Protein AF-A0A150PR34-F1 (afdb_monomer_lite)

Sequence (91 aa):
MREHLEAEPSCVDTLTSLGAVLSDAGRHLEALMALRQAEGLGSSDANTYHNLAVAMMNTSERDKARGYFEKAARLRAGAGTLQAYFDPHGH

Structure (mmCIF, N/CA/C/O backbone):
data_AF-A0A150PR34-F1
#
_entry.id   AF-A0A150PR34-F1
#
loop_
_atom_site.group_PDB
_atom_site.id
_atom_site.type_symbol
_atom_site.label_atom_id
_atom_site.label_alt_id
_atom_site.label_comp_id
_atom_site.label_asym_id
_atom_site.label_entity_id
_atom_site.label_seq_id
_atom_site.pdbx_PDB_ins_code
_atom_site.Cartn_x
_atom_site.Cartn_y
_atom_site.Cartn_z
_atom_site.occupancy
_atom_site.B_iso_or_equiv
_atom_site.auth_seq_id
_atom_site.auth_comp_id
_atom_site.auth_asym_id
_atom_site.auth_atom_id
_atom_site.pdbx_PDB_model_num
ATOM 1 N N . MET A 1 1 ? -9.421 3.798 -27.456 1.00 37.94 1 MET A N 1
ATOM 2 C CA . MET A 1 1 ? -10.028 4.852 -26.620 1.00 37.94 1 MET A CA 1
ATOM 3 C C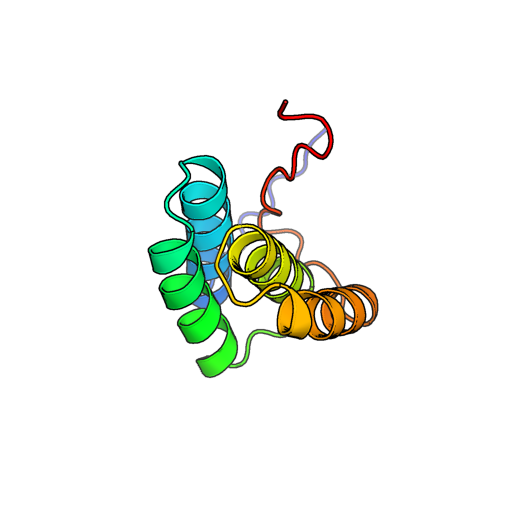 . MET A 1 1 ? -9.561 4.640 -25.191 1.00 37.94 1 MET A C 1
ATOM 5 O O . MET A 1 1 ? -9.977 3.669 -24.580 1.00 37.94 1 MET A O 1
ATOM 9 N N . ARG A 1 2 ? -8.608 5.443 -24.714 1.00 43.44 2 ARG A N 1
ATOM 10 C CA . ARG A 1 2 ? -8.232 5.512 -23.295 1.00 43.44 2 ARG A CA 1
ATOM 11 C C . ARG A 1 2 ? -8.039 6.992 -23.008 1.00 43.44 2 ARG A C 1
ATOM 13 O O . ARG A 1 2 ? -7.034 7.593 -23.381 1.00 43.44 2 ARG A O 1
ATOM 20 N N . GLU A 1 3 ? -9.143 7.576 -22.579 1.00 41.84 3 GLU A N 1
ATOM 21 C CA . GLU A 1 3 ? -9.284 8.964 -22.180 1.00 41.84 3 GLU A CA 1
ATOM 22 C C . GLU A 1 3 ? -8.183 9.365 -21.196 1.00 41.84 3 GLU A C 1
ATOM 24 O O . GLU A 1 3 ? -7.902 8.685 -20.212 1.00 41.84 3 GLU A O 1
ATOM 29 N N . HIS A 1 4 ? -7.507 10.444 -21.571 1.00 39.75 4 HIS A N 1
ATOM 30 C CA . HIS A 1 4 ? -6.446 11.104 -20.838 1.00 39.75 4 HIS A CA 1
ATOM 31 C C . HIS A 1 4 ? -7.041 11.731 -19.579 1.00 39.75 4 HIS A C 1
ATOM 33 O O . HIS A 1 4 ? -7.604 12.823 -19.635 1.00 39.75 4 HIS A O 1
ATOM 39 N N . LEU A 1 5 ? -6.942 11.043 -18.444 1.00 46.03 5 LEU A N 1
ATOM 40 C CA . LEU A 1 5 ? -7.183 11.684 -17.162 1.00 46.03 5 LEU A CA 1
ATOM 41 C C . LEU A 1 5 ? -5.883 12.357 -16.723 1.00 46.03 5 LEU A C 1
ATOM 43 O O . LEU A 1 5 ? -5.104 11.809 -15.950 1.00 46.03 5 LEU A O 1
ATOM 47 N N . GLU A 1 6 ? -5.661 13.560 -17.243 1.00 43.34 6 GLU A N 1
ATOM 48 C CA . GLU A 1 6 ? -4.709 14.546 -16.721 1.00 43.34 6 GLU A CA 1
ATOM 49 C C . GLU A 1 6 ? -5.242 15.107 -15.388 1.00 43.34 6 GLU A C 1
ATOM 51 O O . GLU A 1 6 ? -5.456 16.305 -15.221 1.00 43.34 6 GLU A O 1
ATOM 56 N N . ALA A 1 7 ? -5.543 14.222 -14.435 1.00 50.53 7 ALA A N 1
ATOM 57 C CA . ALA A 1 7 ? -5.700 14.618 -13.050 1.00 50.53 7 ALA A CA 1
ATOM 58 C C . ALA A 1 7 ? -4.287 14.707 -12.486 1.00 50.53 7 ALA A C 1
ATOM 60 O O . ALA A 1 7 ? -3.600 13.691 -12.398 1.00 50.53 7 ALA A O 1
ATOM 61 N N . GLU A 1 8 ? -3.850 15.923 -12.158 1.00 53.22 8 GLU A N 1
ATOM 62 C CA . GLU A 1 8 ? -2.629 16.172 -11.393 1.00 53.22 8 GLU A CA 1
ATOM 63 C C . GLU A 1 8 ? -2.508 15.105 -10.292 1.00 53.22 8 GLU A C 1
ATOM 65 O O . GLU A 1 8 ? -3.385 15.039 -9.415 1.00 53.22 8 GLU A O 1
ATOM 70 N N . PRO A 1 9 ? -1.498 14.217 -10.355 1.00 60.06 9 PRO A N 1
ATOM 71 C CA . PRO A 1 9 ? -1.416 13.102 -9.437 1.00 60.06 9 PRO A CA 1
ATOM 72 C C . PRO A 1 9 ? -1.210 13.668 -8.037 1.00 60.06 9 PRO A C 1
ATOM 74 O O . PRO A 1 9 ? -0.160 14.215 -7.688 1.00 60.06 9 PRO A O 1
ATOM 77 N N . SER A 1 10 ? -2.263 13.571 -7.229 1.00 72.75 10 SER A N 1
ATOM 78 C CA . SER A 1 10 ? -2.200 13.940 -5.822 1.00 72.75 10 SER A CA 1
ATOM 79 C C . SER A 1 10 ? -1.110 13.104 -5.160 1.00 72.75 10 SER A C 1
ATOM 81 O O . SER A 1 10 ? -0.890 11.956 -5.536 1.00 72.75 10 SER A O 1
ATOM 83 N N . CYS A 1 11 ? -0.434 13.648 -4.148 1.00 81.19 11 CYS A N 1
ATOM 84 C CA . CYS A 1 11 ? 0.669 12.951 -3.472 1.00 81.19 11 CYS A CA 1
ATOM 85 C C . CYS A 1 11 ? 0.282 11.512 -3.048 1.00 81.19 11 CYS A C 1
ATOM 87 O O . CYS A 1 11 ? 1.075 10.584 -3.173 1.00 81.19 11 CYS A O 1
ATOM 89 N N . VAL A 1 12 ? -0.980 11.316 -2.648 1.00 85.81 12 VAL A N 1
ATOM 90 C CA . VAL A 1 12 ? -1.586 10.011 -2.335 1.00 85.81 12 VAL A CA 1
ATOM 91 C C . VAL A 1 12 ? -1.630 9.060 -3.539 1.00 85.81 12 VAL A C 1
ATOM 93 O O . VAL A 1 12 ? -1.296 7.885 -3.399 1.00 85.81 12 VAL A O 1
ATOM 96 N N . ASP A 1 13 ? -2.019 9.550 -4.714 1.00 85.88 13 ASP A N 1
ATOM 97 C CA . ASP A 1 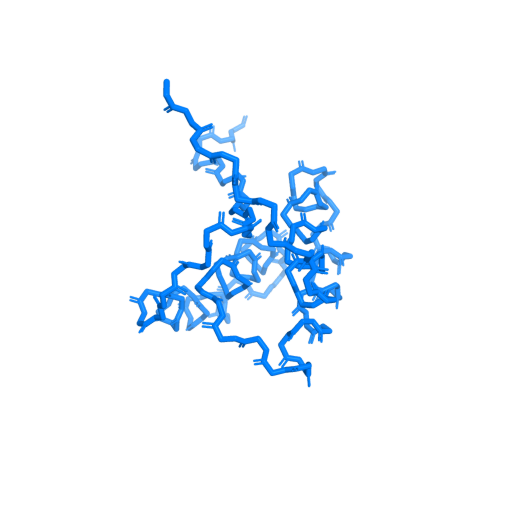13 ? -2.130 8.762 -5.944 1.00 85.88 13 ASP A CA 1
ATOM 98 C C . ASP A 1 13 ? -0.739 8.301 -6.414 1.00 85.88 13 ASP A C 1
ATOM 100 O O . ASP A 1 13 ? -0.500 7.112 -6.637 1.00 85.88 13 ASP A O 1
ATOM 104 N N . THR A 1 14 ? 0.236 9.217 -6.379 1.00 87.25 14 THR A N 1
ATOM 105 C CA . THR A 1 14 ? 1.649 8.920 -6.658 1.00 87.25 14 THR A CA 1
ATOM 106 C C . THR A 1 14 ? 2.213 7.869 -5.705 1.00 87.25 14 THR A C 1
ATOM 108 O O . THR A 1 14 ? 2.870 6.931 -6.150 1.00 87.25 14 THR A O 1
ATOM 111 N N . LEU A 1 15 ? 1.949 7.982 -4.398 1.00 90.12 15 LEU A N 1
ATOM 112 C CA . LEU A 1 15 ? 2.381 6.988 -3.408 1.00 90.12 15 LEU A CA 1
ATOM 113 C C . LEU A 1 15 ? 1.717 5.622 -3.632 1.00 90.12 15 LEU A C 1
ATOM 115 O O . LEU A 1 15 ? 2.353 4.586 -3.439 1.00 90.12 15 LEU A O 1
ATOM 119 N N . THR A 1 16 ? 0.460 5.617 -4.078 1.00 90.12 16 THR A N 1
ATOM 120 C CA . THR A 1 16 ? -0.291 4.394 -4.389 1.00 90.12 16 THR A CA 1
ATOM 121 C C . THR A 1 16 ? 0.301 3.666 -5.585 1.00 90.12 16 THR A C 1
ATOM 123 O O . THR A 1 16 ? 0.585 2.467 -5.510 1.00 90.12 16 THR A O 1
ATOM 126 N N . SER A 1 17 ? 0.552 4.408 -6.659 1.00 88.38 17 SER A N 1
ATOM 127 C CA . SER A 1 17 ? 1.179 3.901 -7.875 1.00 88.38 17 SER A CA 1
ATOM 128 C C . SER A 1 17 ? 2.634 3.486 -7.629 1.00 88.38 17 SER A C 1
ATOM 130 O O . SER A 1 17 ? 3.060 2.435 -8.103 1.00 88.38 17 SER A O 1
ATOM 132 N N . LEU A 1 18 ? 3.381 4.225 -6.801 1.00 89.44 18 LEU A N 1
ATOM 133 C CA . LEU A 1 18 ? 4.720 3.833 -6.356 1.00 89.44 18 LEU A CA 1
ATOM 134 C C . LEU A 1 18 ? 4.686 2.509 -5.580 1.00 89.44 18 LEU A C 1
ATOM 136 O O . LEU A 1 18 ? 5.498 1.626 -5.837 1.00 89.44 18 LEU A O 1
ATOM 140 N N . GLY A 1 19 ? 3.727 2.339 -4.668 1.00 91.31 19 GLY A N 1
ATOM 141 C CA . GLY A 1 19 ? 3.532 1.087 -3.940 1.00 91.31 19 GLY A CA 1
ATOM 142 C C . GLY A 1 19 ? 3.195 -0.102 -4.844 1.00 91.31 19 GLY A C 1
ATOM 143 O O . GLY A 1 19 ? 3.661 -1.215 -4.589 1.00 91.31 19 GLY A O 1
ATOM 144 N N . ALA A 1 20 ? 2.437 0.133 -5.920 1.00 89.19 20 ALA A N 1
ATOM 145 C CA . ALA A 1 20 ? 2.153 -0.878 -6.936 1.00 89.19 20 ALA A CA 1
ATOM 146 C C . ALA A 1 20 ? 3.438 -1.329 -7.645 1.00 89.19 20 ALA A C 1
ATOM 148 O O . ALA A 1 20 ? 3.741 -2.519 -7.672 1.00 89.19 20 ALA A O 1
ATOM 149 N N . VAL A 1 21 ? 4.228 -0.369 -8.139 1.00 89.38 21 VAL A N 1
ATOM 150 C CA . VAL A 1 21 ? 5.496 -0.628 -8.840 1.00 89.38 21 VAL A CA 1
ATOM 151 C C . VAL A 1 21 ? 6.517 -1.303 -7.922 1.00 89.38 21 VAL A C 1
ATOM 153 O O . VAL A 1 21 ? 7.200 -2.236 -8.331 1.00 89.38 21 VAL A O 1
ATOM 156 N N . LEU A 1 22 ? 6.616 -0.874 -6.661 1.00 89.94 22 LEU A N 1
ATOM 157 C CA . LEU A 1 22 ? 7.507 -1.502 -5.683 1.00 89.94 22 LEU A CA 1
ATOM 158 C C . LEU A 1 22 ? 7.075 -2.934 -5.351 1.00 89.94 22 LEU A C 1
ATOM 160 O O . LEU A 1 22 ? 7.934 -3.791 -5.159 1.00 89.94 22 LEU A O 1
ATOM 164 N N . SER A 1 23 ? 5.767 -3.205 -5.300 1.00 88.00 23 SER A N 1
ATOM 165 C CA . SER A 1 23 ? 5.258 -4.564 -5.087 1.00 88.00 23 SER A CA 1
ATOM 166 C C . SER A 1 23 ? 5.581 -5.478 -6.263 1.00 88.00 23 SER A C 1
ATOM 168 O O . SER A 1 23 ? 6.026 -6.598 -6.032 1.00 88.00 23 SER A O 1
ATOM 170 N N . ASP A 1 24 ? 5.411 -4.989 -7.493 1.00 85.75 24 ASP A N 1
ATOM 171 C CA . ASP A 1 24 ? 5.757 -5.712 -8.724 1.00 85.75 24 ASP A CA 1
ATOM 172 C C . ASP A 1 24 ? 7.267 -5.996 -8.813 1.00 85.75 24 ASP A C 1
ATOM 174 O O . ASP A 1 24 ? 7.690 -7.102 -9.133 1.00 85.75 24 ASP A O 1
ATOM 178 N N . ALA A 1 25 ? 8.095 -5.043 -8.377 1.00 87.00 25 ALA A N 1
ATOM 179 C CA . ALA A 1 25 ? 9.545 -5.203 -8.276 1.00 87.00 25 ALA A CA 1
ATOM 180 C C . ALA A 1 25 ? 10.012 -6.145 -7.139 1.00 87.00 25 ALA A C 1
ATOM 182 O O . ALA A 1 25 ? 11.213 -6.232 -6.878 1.00 87.00 25 ALA A O 1
ATOM 183 N N . GLY A 1 26 ? 9.101 -6.798 -6.406 1.00 87.00 26 GLY A N 1
ATOM 184 C CA . GLY A 1 26 ? 9.423 -7.672 -5.268 1.00 87.00 26 GLY A CA 1
ATOM 185 C C . GLY A 1 26 ? 9.849 -6.930 -3.991 1.00 87.00 26 GLY A C 1
ATOM 186 O O . GLY A 1 26 ? 10.208 -7.542 -2.983 1.00 87.00 26 GLY A O 1
ATOM 187 N N . ARG A 1 27 ? 9.804 -5.594 -3.987 1.00 90.75 27 ARG A N 1
ATOM 188 C CA . ARG A 1 27 ? 10.216 -4.728 -2.868 1.00 90.75 27 ARG A CA 1
ATOM 189 C C . ARG A 1 27 ? 9.043 -4.469 -1.924 1.00 90.75 27 ARG A C 1
ATOM 191 O O . ARG A 1 27 ? 8.664 -3.330 -1.651 1.00 90.75 27 ARG A O 1
ATOM 198 N N . HIS A 1 28 ? 8.462 -5.545 -1.399 1.00 88.88 28 HIS A N 1
ATOM 199 C CA . HIS A 1 28 ? 7.205 -5.500 -0.642 1.00 88.88 28 HIS A CA 1
ATOM 200 C C . HIS A 1 28 ? 7.274 -4.667 0.651 1.00 88.88 28 HIS A C 1
ATOM 202 O O . HIS A 1 28 ? 6.296 -4.020 1.021 1.00 88.88 28 HIS A O 1
ATOM 208 N N . LEU A 1 29 ? 8.427 -4.632 1.329 1.00 89.88 29 LEU A N 1
ATOM 209 C CA . LEU A 1 29 ? 8.619 -3.801 2.527 1.00 89.88 29 LEU A CA 1
ATOM 210 C C . LEU A 1 29 ? 8.564 -2.302 2.208 1.00 89.88 29 LEU A C 1
ATOM 212 O O . LEU A 1 29 ? 7.963 -1.528 2.948 1.00 89.88 29 LEU A O 1
ATOM 216 N N . GLU A 1 30 ? 9.152 -1.892 1.089 1.00 91.12 30 GLU A N 1
ATOM 217 C CA . GLU A 1 30 ? 9.167 -0.489 0.672 1.00 91.12 30 GLU A CA 1
ATOM 218 C C . GLU A 1 30 ? 7.814 -0.069 0.101 1.00 91.12 30 GLU A C 1
ATOM 220 O O . GLU A 1 30 ? 7.341 1.032 0.387 1.00 91.12 30 GLU A O 1
ATOM 225 N N . ALA A 1 31 ? 7.143 -0.979 -0.615 1.00 91.69 31 ALA A N 1
ATOM 226 C CA . ALA A 1 31 ? 5.753 -0.798 -1.015 1.00 91.69 31 ALA A CA 1
ATOM 227 C C . ALA A 1 31 ? 4.857 -0.527 0.201 1.00 91.69 31 ALA A C 1
ATOM 229 O O . ALA A 1 31 ? 4.082 0.428 0.199 1.00 91.69 31 ALA A O 1
ATOM 230 N N . LEU A 1 32 ? 5.014 -1.308 1.276 1.00 91.06 32 LEU A N 1
ATOM 231 C CA . LEU A 1 32 ? 4.287 -1.105 2.530 1.00 91.06 32 LEU A CA 1
ATOM 232 C C . LEU A 1 32 ? 4.513 0.284 3.129 1.00 91.06 32 LEU A C 1
ATOM 234 O O . LEU A 1 32 ? 3.556 0.901 3.593 1.00 91.06 32 LEU A O 1
ATOM 238 N N . MET A 1 33 ? 5.748 0.787 3.117 1.00 92.00 33 MET A N 1
ATOM 239 C CA . MET A 1 33 ? 6.058 2.122 3.637 1.00 92.00 33 MET A CA 1
ATOM 240 C C . MET A 1 33 ? 5.382 3.221 2.811 1.00 92.00 33 MET A C 1
ATOM 242 O O . MET A 1 33 ? 4.701 4.074 3.382 1.00 92.00 33 MET A O 1
ATOM 246 N N . ALA A 1 34 ? 5.506 3.169 1.481 1.00 90.94 34 ALA A N 1
ATOM 247 C CA . ALA A 1 34 ? 4.893 4.146 0.580 1.00 90.94 34 ALA A CA 1
ATOM 248 C C . ALA A 1 34 ? 3.361 4.163 0.715 1.00 90.94 34 ALA A C 1
ATOM 250 O O . ALA A 1 34 ? 2.740 5.222 0.820 1.00 90.94 34 ALA A O 1
ATOM 251 N N . LEU A 1 35 ? 2.745 2.985 0.795 1.00 90.75 35 LEU A N 1
ATOM 252 C CA . LEU A 1 35 ? 1.296 2.865 0.895 1.00 90.75 35 LEU A CA 1
ATOM 253 C C . LEU A 1 35 ? 0.756 3.210 2.289 1.00 90.75 35 LEU A C 1
ATOM 255 O O . LEU A 1 35 ? -0.331 3.771 2.398 1.00 90.75 35 LEU A O 1
ATOM 259 N N . ARG A 1 36 ? 1.507 2.943 3.367 1.00 91.00 36 ARG A N 1
ATOM 260 C CA . ARG A 1 36 ? 1.159 3.440 4.711 1.00 91.00 36 ARG A CA 1
ATOM 261 C C . ARG A 1 36 ? 1.230 4.957 4.783 1.00 91.00 36 ARG A C 1
ATOM 263 O O . ARG A 1 36 ? 0.430 5.568 5.484 1.00 91.00 36 ARG A O 1
ATOM 270 N N . GLN A 1 37 ? 2.161 5.570 4.058 1.00 90.88 37 GLN A N 1
ATOM 271 C CA . GLN A 1 37 ? 2.209 7.021 3.947 1.00 90.88 37 GLN A CA 1
ATOM 272 C C . GLN A 1 37 ? 0.972 7.551 3.207 1.00 90.88 37 GLN A C 1
ATOM 274 O O . GLN A 1 37 ? 0.368 8.515 3.667 1.00 90.88 37 GLN A O 1
ATOM 279 N N . ALA A 1 38 ? 0.535 6.885 2.132 1.00 89.69 38 ALA A N 1
ATOM 280 C CA . ALA A 1 38 ? -0.727 7.207 1.464 1.00 89.69 38 ALA A CA 1
ATOM 281 C C . ALA A 1 38 ? -1.935 7.064 2.413 1.00 89.69 38 ALA A C 1
ATOM 283 O O . ALA A 1 38 ? -2.774 7.962 2.477 1.00 89.69 38 ALA A O 1
ATOM 284 N N . GLU A 1 39 ? -2.003 5.983 3.198 1.00 88.69 39 GLU A N 1
ATOM 285 C CA . GLU A 1 39 ? -3.037 5.782 4.227 1.00 88.69 39 GLU A CA 1
ATOM 286 C C . GLU A 1 39 ? -3.027 6.917 5.267 1.00 88.69 39 GLU A C 1
ATOM 288 O O . GLU A 1 39 ? -4.0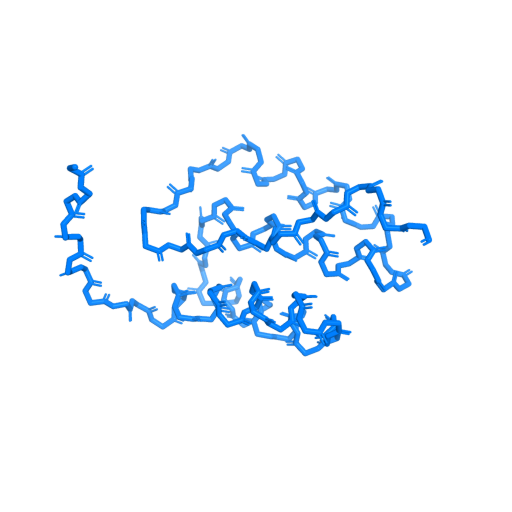72 7.502 5.547 1.00 88.69 39 GLU A O 1
ATOM 293 N N . GLY A 1 40 ? -1.851 7.281 5.789 1.00 88.56 40 GLY A N 1
ATOM 294 C CA . GLY A 1 40 ? -1.688 8.353 6.776 1.00 88.56 40 GLY A CA 1
ATOM 295 C C . GLY A 1 40 ? -2.048 9.745 6.250 1.00 88.56 40 GLY A C 1
ATOM 296 O O . GLY A 1 40 ? -2.473 10.602 7.021 1.00 88.56 40 GLY A O 1
ATOM 297 N N . LEU A 1 41 ? -1.939 9.959 4.937 1.00 86.50 41 LEU A N 1
ATOM 298 C CA . LEU A 1 41 ? -2.404 11.169 4.253 1.00 86.50 41 LEU A CA 1
ATOM 299 C C . LEU A 1 41 ? -3.922 11.175 3.991 1.00 86.50 41 LEU A C 1
ATOM 301 O O . LEU A 1 41 ? -4.439 12.146 3.443 1.00 86.50 41 LEU A O 1
ATOM 305 N N . GLY A 1 42 ? -4.642 10.123 4.391 1.00 82.56 42 GLY A N 1
ATOM 306 C CA . GLY A 1 42 ? -6.093 10.022 4.248 1.00 82.56 42 GLY A CA 1
ATOM 307 C C . GLY A 1 42 ? -6.549 9.353 2.954 1.00 82.56 42 GLY A C 1
ATOM 308 O O . GLY A 1 42 ? -7.650 9.640 2.486 1.00 82.56 42 GLY A O 1
ATOM 309 N N . SER A 1 43 ? -5.733 8.473 2.360 1.00 82.31 43 SER A N 1
ATOM 310 C CA . SER A 1 43 ? -6.153 7.731 1.169 1.00 82.31 43 SER A CA 1
ATOM 311 C C . SER A 1 43 ? -7.453 6.962 1.416 1.00 82.31 43 SER A C 1
ATOM 313 O O . SER A 1 43 ? -7.580 6.182 2.367 1.00 82.31 43 SER A O 1
ATOM 315 N N . SER A 1 44 ? -8.414 7.170 0.520 1.00 82.94 44 SER A N 1
ATOM 316 C CA . SER A 1 44 ? -9.695 6.457 0.480 1.00 82.94 44 SER A CA 1
ATOM 317 C C . SER A 1 44 ? -9.829 5.617 -0.797 1.00 82.94 44 SER A C 1
ATOM 319 O O . SER A 1 44 ? -10.912 5.141 -1.136 1.00 82.94 44 SER A O 1
ATOM 321 N N . ASP A 1 45 ? -8.721 5.432 -1.516 1.00 85.00 45 ASP A N 1
ATOM 322 C CA . ASP A 1 45 ? -8.676 4.697 -2.772 1.00 85.00 45 ASP A CA 1
ATOM 323 C C . ASP A 1 45 ? -8.595 3.198 -2.519 1.00 85.00 45 ASP A C 1
ATOM 325 O O . ASP A 1 45 ? -7.727 2.714 -1.788 1.00 85.00 45 ASP A O 1
ATOM 329 N N . ALA A 1 46 ? -9.466 2.438 -3.185 1.00 88.56 46 ALA A N 1
ATOM 330 C CA . ALA A 1 46 ? -9.444 0.979 -3.107 1.00 88.56 46 ALA A CA 1
ATOM 331 C C . ALA A 1 46 ? -8.073 0.394 -3.490 1.00 88.56 46 ALA A C 1
ATOM 333 O O . ALA A 1 46 ? -7.616 -0.556 -2.855 1.00 88.56 46 ALA A O 1
ATOM 334 N N . ASN A 1 47 ? -7.392 0.994 -4.472 1.00 88.81 47 ASN A N 1
ATOM 335 C CA . ASN A 1 47 ? -6.090 0.538 -4.961 1.00 88.81 47 ASN A CA 1
ATOM 336 C C . ASN A 1 47 ? -4.996 0.640 -3.890 1.00 88.81 47 ASN A C 1
ATOM 338 O O . ASN A 1 47 ? -4.178 -0.267 -3.778 1.00 88.81 47 ASN A O 1
ATOM 342 N N . THR A 1 48 ? -5.019 1.660 -3.028 1.00 90.81 48 THR A N 1
ATOM 343 C CA . THR A 1 48 ? -4.067 1.789 -1.911 1.00 90.81 48 THR A CA 1
ATOM 344 C C . THR A 1 48 ? -4.179 0.616 -0.952 1.00 90.81 48 THR A C 1
ATOM 346 O O . THR A 1 48 ?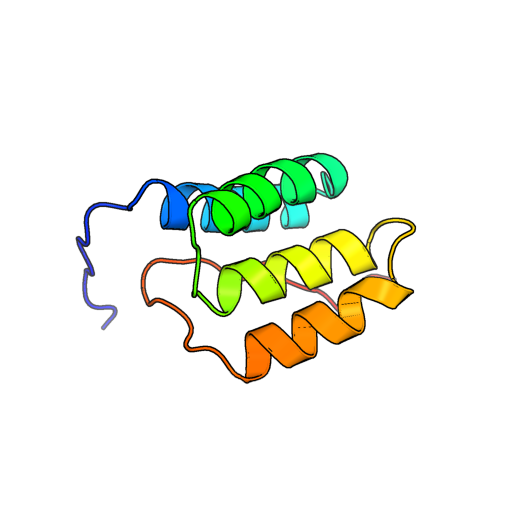 -3.184 -0.028 -0.622 1.00 90.81 48 THR A O 1
ATOM 349 N N . TYR A 1 49 ? -5.406 0.299 -0.532 1.00 91.88 49 TYR A N 1
ATOM 350 C CA . TYR A 1 49 ? -5.665 -0.805 0.389 1.00 91.88 49 TYR A CA 1
ATOM 351 C C . TYR A 1 49 ? -5.447 -2.168 -0.278 1.00 91.88 49 TYR A C 1
ATOM 353 O O . TYR A 1 49 ? -4.957 -3.088 0.374 1.00 91.88 49 TYR A O 1
ATOM 361 N N . HIS A 1 50 ? -5.734 -2.292 -1.576 1.00 90.31 50 HIS A N 1
ATOM 362 C CA . HIS A 1 50 ? -5.437 -3.497 -2.346 1.00 90.31 50 HIS A CA 1
ATOM 363 C C . HIS A 1 50 ? -3.927 -3.742 -2.435 1.00 90.31 50 HIS A C 1
ATOM 365 O O . HIS A 1 50 ? -3.458 -4.834 -2.126 1.00 90.31 50 HIS A O 1
ATOM 371 N N . ASN A 1 51 ? -3.149 -2.719 -2.789 1.00 90.31 51 ASN A N 1
ATOM 372 C CA . ASN A 1 51 ? -1.695 -2.817 -2.889 1.00 90.31 51 ASN A CA 1
ATOM 373 C C . ASN A 1 51 ? -1.068 -3.074 -1.514 1.00 90.31 51 ASN A C 1
ATOM 375 O O . ASN A 1 51 ? -0.108 -3.834 -1.422 1.00 90.31 51 ASN A O 1
ATOM 379 N N . LEU A 1 52 ? -1.634 -2.505 -0.437 1.00 90.38 52 LEU A N 1
ATOM 380 C CA . LEU A 1 52 ? -1.216 -2.814 0.936 1.00 90.38 52 LEU A CA 1
ATOM 381 C C . LEU A 1 52 ? -1.428 -4.286 1.235 1.00 90.38 52 LEU A C 1
ATOM 383 O O . LEU A 1 52 ? -0.529 -4.938 1.753 1.00 90.38 52 LEU A O 1
ATOM 387 N N . ALA A 1 53 ? -2.595 -4.814 0.882 1.00 91.00 53 ALA A N 1
ATOM 388 C CA . ALA A 1 53 ? -2.910 -6.211 1.091 1.00 91.00 53 ALA A CA 1
ATOM 389 C C . ALA A 1 53 ? -1.978 -7.129 0.284 1.00 91.00 53 ALA A C 1
ATOM 391 O O . ALA A 1 53 ? -1.446 -8.086 0.839 1.00 91.00 53 ALA A O 1
ATOM 392 N N . VAL A 1 54 ? -1.697 -6.809 -0.982 1.00 88.69 54 VAL A N 1
ATOM 393 C CA . VAL A 1 54 ? -0.738 -7.546 -1.826 1.00 88.69 54 VAL A CA 1
ATOM 394 C C . VAL A 1 54 ? 0.681 -7.491 -1.252 1.00 88.69 54 VAL A C 1
ATOM 396 O O . VAL A 1 54 ? 1.360 -8.516 -1.167 1.00 88.69 54 VAL A O 1
ATOM 399 N N . ALA A 1 55 ? 1.137 -6.324 -0.802 1.00 89.69 55 ALA A N 1
ATOM 400 C CA . ALA A 1 55 ? 2.443 -6.190 -0.172 1.00 89.69 55 ALA A CA 1
ATOM 401 C C . ALA A 1 55 ? 2.508 -6.967 1.158 1.00 89.69 55 ALA A C 1
ATOM 403 O O . ALA A 1 55 ? 3.488 -7.661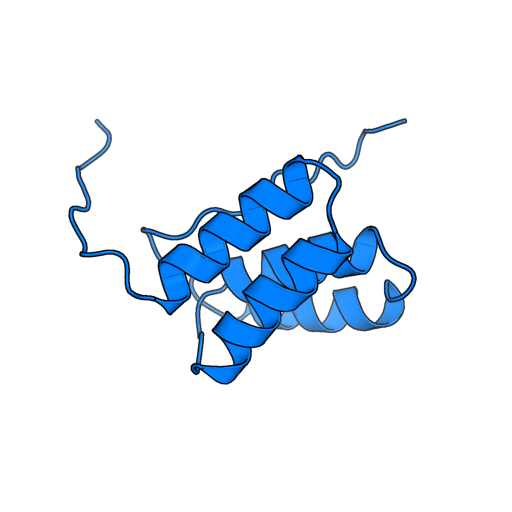 1.409 1.00 89.69 55 ALA A O 1
ATOM 404 N N . MET A 1 56 ? 1.450 -6.941 1.980 1.00 88.06 56 MET A N 1
ATOM 405 C CA . MET A 1 56 ? 1.351 -7.735 3.218 1.00 88.06 56 MET A CA 1
ATOM 406 C C . MET A 1 56 ? 1.265 -9.245 2.961 1.00 88.06 56 MET A C 1
ATOM 408 O O . MET A 1 56 ? 1.796 -10.030 3.743 1.00 88.06 56 MET A O 1
ATOM 412 N N . MET A 1 57 ? 0.628 -9.665 1.865 1.00 87.00 57 MET A N 1
ATOM 413 C CA . MET A 1 57 ? 0.555 -11.065 1.425 1.00 87.00 57 MET A CA 1
ATOM 414 C C . MET A 1 57 ? 1.939 -11.647 1.114 1.00 87.00 57 MET A C 1
ATOM 416 O O . MET A 1 57 ? 2.205 -12.822 1.389 1.00 87.00 57 MET A O 1
ATOM 420 N N . ASN A 1 58 ? 2.812 -10.818 0.544 1.00 84.44 58 ASN A N 1
ATOM 421 C CA . ASN A 1 58 ? 4.178 -11.187 0.190 1.00 84.44 58 ASN A CA 1
ATOM 422 C C . ASN A 1 58 ? 5.193 -10.929 1.320 1.00 84.44 58 ASN A C 1
ATOM 424 O O . ASN A 1 58 ? 6.361 -11.289 1.194 1.00 84.44 58 ASN A O 1
ATOM 428 N N . THR A 1 59 ? 4.762 -10.358 2.449 1.00 82.12 59 THR A N 1
ATOM 429 C CA . THR A 1 59 ? 5.554 -10.280 3.685 1.00 82.12 59 THR A CA 1
ATOM 430 C C . THR A 1 59 ? 5.007 -11.231 4.758 1.00 82.12 59 THR A C 1
ATOM 432 O O . THR A 1 59 ? 4.103 -12.033 4.523 1.00 82.12 59 THR A O 1
ATOM 435 N N . SER A 1 60 ? 5.572 -11.176 5.969 1.00 81.25 60 SER A N 1
ATOM 436 C CA . SER A 1 60 ? 5.163 -12.024 7.101 1.00 81.25 60 SER A CA 1
ATOM 437 C C . SER A 1 60 ? 3.815 -11.614 7.732 1.00 81.25 60 SER A C 1
ATOM 439 O O . SER A 1 60 ? 3.409 -12.179 8.743 1.00 81.25 60 SER A O 1
ATOM 441 N N . GLU A 1 61 ? 3.101 -10.630 7.166 1.00 79.88 61 GLU A N 1
ATOM 442 C CA . GLU A 1 61 ? 1.863 -10.058 7.726 1.00 79.88 61 GLU A CA 1
ATOM 443 C C . GLU A 1 61 ? 0.581 -10.511 6.996 1.00 79.88 61 GLU A C 1
ATOM 445 O O . GLU A 1 61 ? -0.430 -9.805 7.000 1.00 79.88 61 GLU A O 1
ATOM 450 N N . ARG A 1 62 ? 0.582 -11.712 6.401 1.00 79.56 62 ARG A N 1
ATOM 451 C CA . ARG A 1 62 ? -0.553 -12.244 5.614 1.00 79.56 62 ARG A CA 1
ATOM 452 C C . ARG A 1 62 ? -1.898 -12.222 6.336 1.00 79.56 62 ARG A C 1
ATOM 454 O O . ARG A 1 62 ? -2.926 -12.006 5.703 1.00 79.56 62 ARG A O 1
ATOM 461 N N . ASP A 1 63 ? -1.897 -12.441 7.648 1.00 81.75 63 ASP A N 1
ATOM 462 C CA . ASP A 1 63 ? -3.120 -12.457 8.459 1.00 81.75 63 ASP A CA 1
ATOM 463 C C . ASP A 1 63 ? -3.850 -11.103 8.411 1.00 81.75 63 ASP A C 1
ATOM 465 O O . ASP A 1 63 ? -5.067 -11.032 8.242 1.00 81.75 63 ASP A O 1
ATOM 469 N N . LYS A 1 64 ? -3.079 -10.008 8.416 1.00 83.19 64 LYS A N 1
ATOM 470 C CA . LYS A 1 64 ? -3.607 -8.642 8.342 1.00 83.19 64 LYS A CA 1
ATOM 471 C C . LYS A 1 64 ? -4.069 -8.277 6.932 1.00 83.19 64 LYS A C 1
ATOM 473 O O . LYS A 1 64 ? -5.017 -7.507 6.792 1.00 83.19 64 LYS A O 1
ATOM 478 N N . ALA A 1 65 ? -3.459 -8.856 5.895 1.00 86.75 65 ALA A N 1
ATOM 479 C CA . ALA A 1 65 ? -3.776 -8.558 4.497 1.00 86.75 65 ALA A CA 1
ATOM 480 C C . ALA A 1 65 ? -5.261 -8.769 4.157 1.00 86.75 65 ALA A C 1
ATOM 482 O O . ALA A 1 65 ? -5.842 -7.990 3.403 1.00 86.75 65 ALA A O 1
ATOM 483 N N . ARG A 1 66 ? -5.905 -9.784 4.750 1.00 83.88 66 ARG A N 1
ATOM 484 C CA . ARG A 1 66 ? -7.327 -10.083 4.512 1.00 83.88 66 ARG A CA 1
ATOM 485 C C . ARG A 1 66 ? -8.236 -8.898 4.847 1.00 83.88 66 ARG A C 1
ATOM 487 O O . ARG A 1 66 ? -9.059 -8.517 4.019 1.00 83.88 66 ARG A O 1
ATOM 494 N N . GLY A 1 67 ? -8.033 -8.270 6.006 1.00 87.44 67 GLY A N 1
ATOM 495 C CA . GLY A 1 67 ? -8.822 -7.104 6.413 1.00 87.44 67 GLY A CA 1
ATOM 496 C C . GLY A 1 67 ? -8.633 -5.910 5.472 1.00 87.44 67 GLY A C 1
ATOM 497 O O . GLY A 1 67 ? -9.574 -5.160 5.211 1.00 87.44 67 GLY A O 1
ATOM 498 N N . TYR A 1 68 ? -7.435 -5.769 4.898 1.00 88.44 68 TYR A N 1
ATOM 499 C CA . TYR A 1 68 ? -7.134 -4.742 3.902 1.00 88.44 68 TYR A CA 1
ATOM 500 C C . TYR A 1 68 ? -7.818 -5.007 2.554 1.00 88.44 68 TYR A C 1
ATOM 502 O O . TYR A 1 68 ? -8.364 -4.071 1.971 1.00 88.44 68 TYR A O 1
ATOM 510 N N . PHE A 1 69 ? -7.885 -6.261 2.095 1.00 86.38 69 PHE A N 1
ATOM 511 C CA . PHE A 1 69 ? -8.664 -6.622 0.903 1.00 86.38 69 PHE A CA 1
ATOM 512 C C . PHE A 1 69 ? -10.158 -6.348 1.084 1.00 86.38 69 PHE A C 1
ATOM 514 O O . PHE A 1 69 ? -10.795 -5.792 0.191 1.00 86.38 69 PHE A O 1
ATOM 521 N N . GLU A 1 70 ? -10.721 -6.689 2.243 1.00 88.25 70 GLU A N 1
ATOM 522 C CA . GLU A 1 70 ? -12.129 -6.405 2.539 1.00 88.25 70 GLU A CA 1
ATOM 523 C C . GLU A 1 70 ? -12.409 -4.900 2.574 1.00 88.25 70 GLU A C 1
ATOM 525 O O . GLU A 1 70 ? -13.436 -4.443 2.070 1.00 88.25 70 GLU A O 1
ATOM 530 N N . LYS A 1 71 ? -11.481 -4.110 3.128 1.00 87.38 71 LYS A N 1
ATOM 531 C CA . LYS A 1 71 ? -11.579 -2.648 3.124 1.00 87.38 71 LYS A CA 1
ATOM 532 C C . LYS A 1 71 ? -11.487 -2.086 1.705 1.00 87.38 71 LYS A C 1
ATOM 534 O O . LYS A 1 71 ? -12.320 -1.262 1.341 1.00 87.38 71 LYS A O 1
ATOM 539 N N . ALA A 1 72 ? -10.546 -2.571 0.894 1.00 87.81 72 ALA A N 1
ATOM 540 C CA . ALA A 1 72 ? -10.409 -2.196 -0.511 1.00 87.81 72 ALA A CA 1
ATOM 541 C C . ALA A 1 72 ? -11.691 -2.484 -1.306 1.00 87.81 72 ALA A C 1
ATOM 543 O O . ALA A 1 72 ? -12.158 -1.623 -2.043 1.00 87.81 72 ALA A O 1
ATOM 544 N N . ALA A 1 73 ? -12.310 -3.650 -1.096 1.00 85.31 73 ALA A N 1
ATOM 545 C CA . ALA A 1 73 ? -13.548 -4.047 -1.769 1.00 85.31 73 ALA A CA 1
ATOM 546 C C . ALA A 1 73 ? -14.760 -3.167 -1.410 1.00 85.31 73 ALA A C 1
ATOM 548 O O . ALA A 1 73 ? -15.727 -3.108 -2.167 1.00 85.31 73 ALA A O 1
ATOM 549 N N . ARG A 1 74 ? -14.728 -2.485 -0.257 1.00 87.19 74 ARG A N 1
ATOM 550 C CA . ARG A 1 74 ? -15.768 -1.530 0.162 1.00 87.19 74 ARG A CA 1
ATOM 551 C C . ARG A 1 74 ? -15.526 -0.107 -0.347 1.00 87.19 74 ARG A C 1
ATOM 553 O O . ARG A 1 74 ? -16.410 0.735 -0.201 1.00 87.19 74 ARG A O 1
ATOM 560 N N . LEU A 1 75 ? -14.347 0.17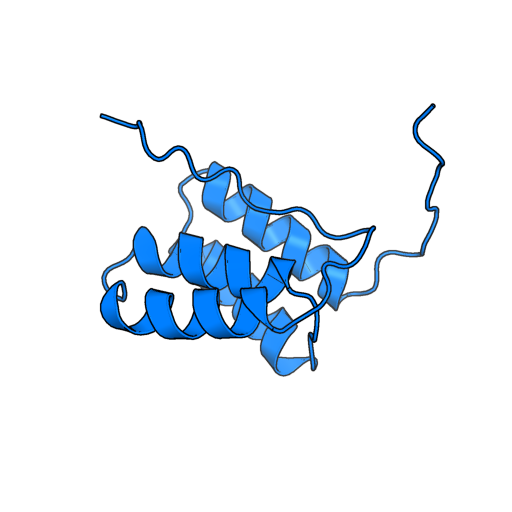3 -0.897 1.00 86.38 75 LEU A N 1
ATOM 561 C CA . LEU A 1 75 ? -13.947 1.491 -1.380 1.00 86.38 75 LEU A CA 1
ATOM 562 C C . LEU A 1 75 ? -14.018 1.561 -2.907 1.00 86.38 75 LEU A C 1
ATOM 564 O O . LEU A 1 75 ? -14.138 0.552 -3.600 1.00 86.38 75 LEU A O 1
ATOM 568 N N . ARG A 1 76 ? -13.944 2.781 -3.445 1.00 82.12 76 ARG A N 1
ATOM 569 C CA . ARG A 1 76 ? -13.913 3.012 -4.891 1.00 82.12 76 ARG A CA 1
ATOM 570 C C . ARG A 1 76 ? -12.464 3.150 -5.351 1.00 82.12 76 ARG A C 1
ATOM 572 O O . ARG A 1 76 ? -11.684 3.862 -4.726 1.00 82.12 76 ARG A O 1
ATOM 579 N N . ALA A 1 77 ? -12.104 2.466 -6.433 1.00 76.75 77 ALA A N 1
ATOM 580 C CA . ALA A 1 77 ? -10.806 2.655 -7.070 1.00 76.75 77 ALA A CA 1
ATOM 581 C C . ALA A 1 77 ? -10.778 4.014 -7.785 1.00 76.75 77 ALA A C 1
ATOM 583 O O . ALA A 1 77 ? -11.678 4.316 -8.578 1.00 76.75 77 ALA A O 1
ATOM 584 N N . GLY A 1 78 ? -9.770 4.832 -7.481 1.00 72.81 78 GLY A N 1
ATOM 585 C CA . GLY A 1 78 ? -9.485 6.052 -8.223 1.00 72.81 78 GLY A CA 1
ATOM 586 C C . GLY A 1 78 ? -8.994 5.723 -9.631 1.00 72.81 78 GLY A C 1
ATOM 587 O O . GLY A 1 78 ? -8.248 4.770 -9.829 1.00 72.81 78 GLY A O 1
ATOM 588 N N . ALA A 1 79 ? -9.411 6.510 -10.622 1.00 68.50 79 ALA A N 1
ATOM 589 C CA . ALA A 1 79 ? -9.044 6.284 -12.021 1.00 68.50 79 ALA A CA 1
ATOM 590 C C . ALA A 1 79 ? -7.558 6.581 -12.335 1.00 68.50 79 ALA A C 1
ATOM 592 O O . ALA A 1 79 ? -7.077 6.147 -13.378 1.00 68.50 79 ALA A O 1
ATOM 593 N N . GLY A 1 80 ? -6.846 7.302 -11.457 1.00 69.62 80 GLY A N 1
ATOM 594 C CA . GLY A 1 80 ? -5.414 7.611 -11.591 1.00 69.62 80 GLY A CA 1
ATOM 595 C C . GLY A 1 80 ? -4.472 6.615 -10.905 1.00 69.62 80 GLY A C 1
ATOM 596 O O . GLY A 1 80 ? -3.306 6.519 -11.281 1.00 69.62 80 GLY A O 1
ATOM 597 N N . THR A 1 81 ? -4.980 5.814 -9.963 1.00 73.69 81 THR A N 1
ATOM 598 C CA . THR A 1 81 ? -4.147 4.904 -9.170 1.00 73.69 81 THR A CA 1
ATOM 599 C C . THR A 1 81 ? -3.965 3.554 -9.852 1.00 73.69 81 THR A C 1
ATOM 601 O O . THR A 1 81 ? -4.897 2.984 -10.422 1.00 73.69 81 THR A O 1
ATOM 604 N N . LEU A 1 82 ? -2.760 2.994 -9.738 1.00 75.50 82 LEU A N 1
ATOM 605 C CA . LEU A 1 82 ? -2.454 1.654 -10.234 1.00 75.50 82 LEU A CA 1
ATOM 606 C C . LEU A 1 82 ? -2.690 0.589 -9.163 1.00 75.50 82 LEU A C 1
ATOM 608 O O . LEU A 1 82 ? -2.316 0.756 -8.001 1.00 75.50 82 LEU A O 1
ATOM 612 N N . GLN A 1 83 ? -3.260 -0.539 -9.577 1.00 80.31 83 GLN A N 1
ATOM 613 C CA . GLN A 1 83 ? -3.295 -1.759 -8.780 1.00 80.31 83 GLN A CA 1
ATOM 614 C C . GLN A 1 83 ? -2.032 -2.580 -9.071 1.00 80.31 83 GLN A C 1
ATOM 616 O O . GLN A 1 83 ? -1.664 -2.760 -10.233 1.00 80.31 83 GLN A O 1
ATOM 621 N N . ALA A 1 84 ? -1.368 -3.073 -8.025 1.00 78.12 84 ALA A N 1
ATOM 622 C CA . ALA A 1 84 ? -0.264 -4.014 -8.139 1.00 78.12 84 ALA A CA 1
ATOM 623 C C . ALA A 1 84 ? -0.739 -5.251 -8.900 1.00 78.12 84 ALA A C 1
ATOM 625 O O . ALA A 1 84 ? -1.799 -5.808 -8.592 1.00 78.12 84 ALA A O 1
ATOM 626 N N . TYR A 1 85 ? 0.055 -5.693 -9.870 1.00 71.94 85 TYR A N 1
ATOM 627 C CA . TYR A 1 85 ? -0.169 -6.988 -10.481 1.00 71.94 85 TYR A CA 1
ATOM 628 C C . TYR A 1 85 ? 0.099 -8.059 -9.420 1.00 71.94 85 TYR A C 1
ATOM 630 O O . TYR A 1 85 ? 1.222 -8.249 -8.959 1.00 71.94 85 TYR A O 1
ATOM 638 N N . PHE A 1 86 ? -0.967 -8.708 -8.964 1.00 63.50 86 PHE A N 1
ATOM 639 C CA . PHE A 1 86 ? -0.857 -9.908 -8.155 1.00 63.50 86 PHE A CA 1
ATOM 640 C C . PHE A 1 86 ? -0.932 -11.080 -9.122 1.00 63.50 86 PHE A C 1
ATOM 642 O O . PHE A 1 86 ? -1.991 -11.301 -9.707 1.00 63.50 86 PHE A O 1
ATOM 649 N N . ASP A 1 87 ? 0.178 -11.791 -9.314 1.00 58.22 87 ASP A N 1
ATOM 650 C CA . ASP A 1 87 ? 0.177 -13.058 -10.038 1.00 58.22 87 ASP A CA 1
ATOM 651 C C . ASP A 1 87 ? -0.134 -14.191 -9.048 1.00 58.22 87 ASP A C 1
ATOM 653 O O . ASP A 1 87 ? 0.747 -14.604 -8.290 1.00 58.22 87 ASP A O 1
ATOM 657 N N . PRO A 1 88 ? -1.377 -14.703 -8.991 1.00 54.16 88 PRO A N 1
ATOM 658 C CA . PRO A 1 88 ? -1.706 -15.826 -8.119 1.00 54.16 88 PRO A CA 1
ATOM 659 C C . PRO A 1 88 ? -1.076 -17.154 -8.582 1.00 54.16 88 PRO A C 1
ATOM 661 O O . PRO A 1 88 ? -1.283 -18.168 -7.918 1.00 54.16 88 PRO A O 1
ATOM 664 N N . HIS A 1 89 ? -0.341 -17.171 -9.703 1.00 50.47 89 HIS A N 1
ATOM 665 C CA . HIS A 1 89 ? 0.248 -18.357 -10.328 1.00 50.47 89 HIS A CA 1
ATOM 666 C C . HIS A 1 89 ? 1.787 -18.357 -10.346 1.00 50.47 89 HIS A C 1
ATOM 668 O O . HIS A 1 89 ? 2.373 -19.246 -10.966 1.00 50.47 89 HIS A O 1
ATOM 674 N N . GLY A 1 90 ? 2.448 -17.429 -9.645 1.00 50.16 90 GLY A N 1
ATOM 675 C CA . GLY A 1 90 ? 3.902 -17.419 -9.486 1.00 50.16 90 GLY A CA 1
ATOM 676 C C . GLY A 1 90 ? 4.372 -18.606 -8.644 1.00 50.16 90 GLY A C 1
ATOM 677 O O . GLY A 1 90 ? 4.379 -18.527 -7.415 1.00 50.16 90 GLY A O 1
ATOM 678 N N . HIS A 1 91 ? 4.718 -19.705 -9.317 1.00 43.25 91 HIS A N 1
ATOM 679 C CA . HIS A 1 91 ? 5.307 -20.920 -8.751 1.00 43.25 91 HIS A CA 1
ATOM 680 C C . HIS A 1 91 ? 6.808 -20.972 -9.038 1.00 43.25 91 HIS A C 1
ATOM 682 O O . HIS A 1 91 ? 7.195 -20.645 -10.185 1.00 43.25 91 HIS A O 1
#

Secondary structure (DSSP, 8-state):
----------HHHHHHHHHHHHHHTT-HHHHHHHHHHHHHTT--BHHHHHHHHHHHHTTTTHHHHHHHHHHHHHSBPPTTPPPP---TT--

pLDDT: mean 79.69, std 14.85, range [37.94, 92.0]

InterPro domains:
  IPR011990 Tetratricopeptide-like helical domain superfamily [G3DSA:1.25.40.10] (1-87)
  IPR011990 Tetratricopeptide-like helical domain superfamily [SSF48452] (5-76)

Radius of gyration: 12.53 Å; chains: 1; bounding box: 26×37×35 Å

Foldseek 3Di:
DDDDPPPPQDLLQVLLQVLLVCLLVVNLVVSLVSLVVSVVVPDQALQSLQSNLSSCCSDPNNVVSVVSNVSSVVGHHDPSHDHRDDDPPPD

Organism: Sorangium cellulosum (NCBI:txid56)